Protein AF-A0A7C4GT28-F1 (afdb_monomer)

Secondary structure (DSSP, 8-state):
---HHHHHHHHHHHH-SEEEEEEESSTTHHHHHHHHHHHHHHH-GGGTTS-HHHHHHHHHHHHHHIIIIIEEE-EEEETTEEEESEEEEEETTEEEEEEEEEEEETTTEEEEEEEEEEEEGGGTEEEEEEEEES-HHHHHHHHHHHHHHHHHTT--

Radius of gyration: 16.22 Å; Cα contacts (8 Å, |Δi|>4): 251; chains: 1; bounding box: 44×29×40 Å

Structure (mmCIF, N/CA/C/O backbone):
data_AF-A0A7C4GT28-F1
#
_entry.id   AF-A0A7C4GT28-F1
#
loop_
_atom_site.group_PDB
_atom_site.id
_atom_site.type_symbol
_atom_site.label_atom_id
_atom_site.label_alt_id
_atom_site.label_comp_id
_atom_site.label_asym_id
_atom_site.label_entity_id
_atom_site.label_seq_id
_atom_site.pdbx_PDB_ins_code
_atom_site.Cartn_x
_atom_site.Cartn_y
_atom_site.Cartn_z
_atom_site.occupancy
_atom_site.B_iso_or_equiv
_atom_site.auth_seq_id
_atom_site.auth_comp_id
_atom_site.auth_asym_id
_atom_site.auth_atom_id
_atom_site.pdbx_PDB_model_num
ATOM 1 N N . MET A 1 1 ? -21.578 15.466 10.432 1.00 50.91 1 MET A N 1
ATOM 2 C CA . MET A 1 1 ? -20.716 15.309 9.244 1.00 50.91 1 MET A CA 1
ATOM 3 C C . MET A 1 1 ? -19.480 14.593 9.732 1.00 50.91 1 MET A C 1
ATOM 5 O O . MET A 1 1 ? -18.962 15.032 10.751 1.00 50.91 1 MET A O 1
ATOM 9 N N . ALA A 1 2 ? -19.104 13.476 9.112 1.00 63.09 2 ALA A N 1
ATOM 10 C CA . ALA A 1 2 ? -17.867 12.796 9.482 1.00 63.09 2 ALA A CA 1
ATOM 11 C C . ALA A 1 2 ? -16.673 13.691 9.123 1.00 63.09 2 ALA A C 1
ATOM 13 O O . ALA A 1 2 ? -16.744 14.417 8.125 1.00 63.09 2 ALA A O 1
ATOM 14 N N . THR A 1 3 ? -15.618 13.684 9.931 1.00 85.38 3 THR A N 1
ATOM 15 C CA . THR A 1 3 ? -14.368 14.368 9.579 1.00 85.38 3 THR A CA 1
ATOM 16 C C . THR A 1 3 ? -13.690 13.660 8.403 1.00 85.38 3 THR A C 1
ATOM 18 O O . THR A 1 3 ? -14.000 12.513 8.074 1.00 85.38 3 THR A O 1
ATOM 21 N N . GLU A 1 4 ? -12.761 14.345 7.743 1.00 87.00 4 GLU A N 1
ATOM 22 C CA . GLU A 1 4 ? -11.977 13.763 6.649 1.00 87.00 4 GLU A CA 1
ATOM 23 C C . GLU A 1 4 ? -11.177 12.533 7.115 1.00 87.00 4 GLU A C 1
ATOM 25 O O . GLU A 1 4 ? -11.179 11.494 6.459 1.00 87.00 4 GLU A O 1
ATOM 30 N N . GLU A 1 5 ? -10.612 12.592 8.323 1.00 89.75 5 GLU A N 1
ATOM 31 C CA . GLU A 1 5 ? -9.937 11.454 8.955 1.00 89.75 5 GLU A CA 1
ATOM 32 C C . GLU A 1 5 ? -10.885 10.266 9.172 1.00 89.75 5 GLU A C 1
ATOM 34 O O . GLU A 1 5 ? -10.544 9.128 8.852 1.00 89.75 5 GLU A O 1
ATOM 39 N N . GLU A 1 6 ? -12.106 10.507 9.662 1.00 92.31 6 GLU A N 1
ATOM 40 C CA . GLU A 1 6 ? -13.114 9.454 9.827 1.00 92.31 6 GLU A CA 1
ATOM 41 C C . GLU A 1 6 ? -13.493 8.818 8.482 1.00 92.31 6 GLU A C 1
ATOM 43 O O . GLU A 1 6 ? -13.729 7.608 8.415 1.00 92.31 6 GLU A O 1
ATOM 48 N N . LYS A 1 7 ? -13.524 9.604 7.398 1.00 94.19 7 LYS A N 1
ATOM 49 C CA . LYS A 1 7 ? -13.738 9.097 6.036 1.00 94.19 7 LYS A CA 1
ATOM 50 C C . LYS A 1 7 ? -12.601 8.156 5.621 1.00 94.19 7 LYS A C 1
ATOM 52 O O . LYS A 1 7 ? -12.890 7.026 5.226 1.00 94.19 7 LYS A O 1
ATOM 57 N N . TYR A 1 8 ? -11.339 8.562 5.771 1.00 96.06 8 TYR A N 1
ATOM 58 C CA . TYR A 1 8 ? -10.180 7.728 5.418 1.00 96.06 8 TYR A CA 1
ATOM 59 C C . TYR A 1 8 ? -10.093 6.454 6.255 1.00 96.06 8 TYR A C 1
ATOM 61 O O . TYR A 1 8 ? -9.915 5.365 5.714 1.00 96.06 8 TYR A O 1
ATOM 69 N N . VAL A 1 9 ? -10.313 6.550 7.565 1.00 95.81 9 VAL A N 1
ATOM 70 C CA . VAL A 1 9 ? -10.341 5.387 8.463 1.00 95.81 9 VAL A CA 1
ATOM 71 C C . VAL A 1 9 ? -11.421 4.385 8.043 1.00 95.81 9 VAL A C 1
ATOM 73 O O . VAL A 1 9 ? -11.179 3.176 8.057 1.00 95.81 9 VAL A O 1
ATOM 76 N N . ASN A 1 10 ? -12.605 4.860 7.648 1.00 95.25 10 ASN A N 1
ATOM 77 C CA . ASN A 1 10 ? -13.681 3.989 7.170 1.00 95.25 10 ASN A CA 1
ATOM 78 C C . ASN A 1 10 ? -13.336 3.305 5.841 1.00 95.25 10 ASN A C 1
ATOM 80 O O . ASN A 1 10 ? -13.651 2.124 5.680 1.00 95.25 10 ASN A O 1
ATOM 84 N N . ILE A 1 11 ? -12.670 4.017 4.926 1.00 96.19 11 ILE A N 1
ATOM 85 C CA . ILE A 1 11 ? -12.159 3.454 3.670 1.00 96.19 11 ILE A CA 1
ATOM 86 C C . ILE A 1 11 ? -11.153 2.342 3.975 1.00 96.19 11 ILE A C 1
ATOM 88 O O . ILE A 1 11 ? -11.383 1.189 3.610 1.00 96.19 11 ILE A O 1
ATOM 92 N N . LEU A 1 12 ? -10.101 2.647 4.740 1.00 96.38 12 LEU A N 1
ATOM 93 C CA . LEU A 1 12 ? -9.052 1.693 5.115 1.00 96.38 12 LEU A CA 1
ATOM 94 C C . LEU A 1 12 ? -9.632 0.430 5.750 1.00 96.38 12 LEU A C 1
ATOM 96 O O . LEU A 1 12 ? -9.279 -0.682 5.365 1.00 96.38 12 LEU A O 1
ATOM 100 N N . LYS A 1 13 ? -10.587 0.587 6.672 1.00 96.31 13 LYS A N 1
ATOM 101 C CA . LYS A 1 13 ? -11.244 -0.537 7.347 1.00 96.31 13 LYS A CA 1
ATOM 102 C C . LYS A 1 13 ? -11.901 -1.525 6.376 1.00 96.31 13 LYS A C 1
ATOM 104 O O . LYS A 1 13 ? -11.917 -2.720 6.658 1.00 96.31 13 LYS A O 1
ATOM 109 N N . LYS A 1 14 ? -12.454 -1.040 5.264 1.00 96.38 14 LYS A N 1
ATOM 110 C CA . LYS A 1 14 ? -13.115 -1.862 4.236 1.00 96.38 14 LYS A CA 1
ATOM 111 C C . LYS A 1 14 ? -12.136 -2.435 3.213 1.00 96.38 14 LYS A C 1
ATOM 113 O O . LYS A 1 14 ? -12.401 -3.496 2.643 1.00 96.38 14 LYS A O 1
ATOM 118 N N . LEU A 1 15 ? -11.010 -1.756 3.009 1.00 95.62 15 LEU A N 1
ATOM 119 C CA . LEU A 1 15 ? -9.960 -2.201 2.101 1.00 95.62 15 LEU A CA 1
ATOM 120 C C . LEU A 1 15 ? -9.028 -3.262 2.713 1.00 95.62 15 LEU A C 1
ATOM 122 O O . LEU A 1 15 ? -8.337 -3.951 1.966 1.00 95.62 15 LEU A O 1
ATOM 126 N N . ILE A 1 16 ? -9.034 -3.448 4.038 1.00 94.44 16 ILE A N 1
ATOM 127 C CA . ILE A 1 16 ? -8.281 -4.518 4.713 1.00 94.44 16 ILE A CA 1
ATOM 128 C C . ILE A 1 16 ? -8.627 -5.906 4.144 1.00 94.44 16 ILE A C 1
ATOM 130 O O . ILE A 1 16 ? -9.763 -6.208 3.767 1.00 94.44 16 ILE A O 1
ATOM 134 N N . SER A 1 17 ? -7.611 -6.768 4.150 1.00 92.56 17 SER A N 1
ATOM 135 C CA . SER A 1 17 ? -7.612 -8.127 3.616 1.00 92.56 17 SER A CA 1
ATOM 136 C C . SER A 1 17 ? -7.756 -8.160 2.096 1.00 92.56 17 SER A C 1
ATOM 138 O O . SER A 1 17 ? -8.528 -8.967 1.575 1.00 92.56 17 SER A O 1
ATOM 140 N N . SER A 1 18 ? -7.032 -7.278 1.400 1.00 93.75 18 SER A N 1
ATOM 141 C CA . SER A 1 18 ? -6.832 -7.383 -0.045 1.00 93.75 18 SER A CA 1
ATOM 142 C C . SER A 1 18 ? -5.587 -6.693 -0.562 1.00 93.75 18 SER A C 1
ATOM 144 O O . SER A 1 18 ? -4.937 -5.937 0.167 1.00 93.75 18 SER A O 1
ATOM 146 N N . SER A 1 19 ? -5.314 -6.963 -1.836 1.00 93.00 19 SER A N 1
ATOM 147 C CA . SER A 1 19 ? -4.273 -6.315 -2.614 1.00 93.00 19 SER A CA 1
ATOM 148 C C . SER A 1 19 ? -4.880 -5.387 -3.662 1.00 93.00 19 SER A C 1
ATOM 150 O O . SER A 1 19 ? -5.905 -5.706 -4.255 1.00 93.00 19 SER A O 1
ATOM 152 N N . TYR A 1 20 ? -4.232 -4.255 -3.899 1.00 93.31 20 TYR A N 1
ATOM 153 C CA . TYR A 1 20 ? -4.628 -3.256 -4.886 1.00 93.31 20 TYR A CA 1
ATOM 154 C C . TYR A 1 20 ? -3.405 -2.896 -5.708 1.00 93.31 20 TYR A C 1
ATOM 156 O O . TYR A 1 20 ? -2.317 -2.768 -5.146 1.00 93.31 20 TYR A O 1
ATOM 164 N N . ALA A 1 21 ? -3.571 -2.748 -7.017 1.00 92.75 21 ALA A N 1
ATOM 165 C CA . ALA A 1 21 ? -2.476 -2.407 -7.908 1.00 92.75 21 ALA A CA 1
ATOM 166 C C . ALA A 1 21 ? -2.898 -1.336 -8.910 1.00 92.75 21 ALA A C 1
ATOM 168 O O . ALA A 1 21 ? -4.014 -1.345 -9.425 1.00 92.75 21 ALA A O 1
ATOM 169 N N . PHE A 1 22 ? -1.974 -0.437 -9.202 1.00 90.88 22 PHE A N 1
ATOM 170 C CA . PHE A 1 22 ? -2.105 0.630 -10.173 1.00 90.88 22 PHE A CA 1
ATOM 171 C C . PHE A 1 22 ? -0.897 0.584 -11.090 1.00 90.88 22 PHE A C 1
ATOM 173 O O . PHE A 1 22 ? 0.207 0.212 -10.687 1.00 90.88 22 PHE A O 1
ATOM 180 N N . SER A 1 23 ? -1.104 0.923 -12.351 1.00 90.81 23 SER A N 1
ATOM 181 C CA . SER A 1 23 ? -0.034 0.908 -13.330 1.00 90.81 23 SER A CA 1
ATOM 182 C C . SER A 1 23 ? -0.295 1.950 -14.400 1.00 90.81 23 SER A C 1
ATOM 184 O O . SER A 1 23 ? -1.440 2.223 -14.745 1.00 90.81 23 SER A O 1
ATOM 186 N N . THR A 1 24 ? 0.779 2.535 -14.918 1.00 90.56 24 THR A N 1
ATOM 187 C CA . THR A 1 24 ? 0.750 3.428 -16.073 1.00 90.56 24 THR A CA 1
ATOM 188 C C . THR A 1 24 ? 1.894 3.086 -17.021 1.00 90.56 24 THR A C 1
ATOM 190 O O . THR A 1 24 ? 2.944 2.591 -16.606 1.00 90.56 24 THR A O 1
ATOM 193 N N . GLY A 1 25 ? 1.697 3.353 -18.314 1.00 87.62 25 GLY A N 1
ATOM 194 C CA . GLY A 1 25 ? 2.743 3.188 -19.326 1.00 87.62 25 GLY A CA 1
ATOM 195 C C . GLY A 1 25 ? 3.083 1.739 -19.689 1.00 87.62 25 GLY A C 1
ATOM 196 O O . GLY A 1 25 ? 4.080 1.518 -20.376 1.00 87.62 25 GLY A O 1
ATOM 197 N N . SER A 1 26 ? 2.277 0.759 -19.270 1.00 88.62 26 SER A N 1
ATOM 198 C CA . SER A 1 26 ? 2.392 -0.644 -19.675 1.00 88.62 26 SER A CA 1
ATOM 199 C C . SER A 1 26 ? 1.146 -1.107 -20.455 1.00 88.62 26 SER A C 1
ATOM 201 O O . SER A 1 26 ? 0.065 -0.528 -20.314 1.00 88.62 26 SER A O 1
ATOM 203 N N . PRO A 1 27 ? 1.250 -2.141 -21.315 1.00 89.19 27 PRO A N 1
ATOM 204 C CA . PRO A 1 27 ? 0.105 -2.641 -22.086 1.00 89.19 27 PRO A CA 1
ATOM 205 C C . PRO A 1 27 ? -1.065 -3.146 -21.228 1.00 89.19 27 PRO A C 1
ATOM 207 O O . PRO A 1 27 ? -2.206 -3.118 -21.677 1.00 89.19 27 PRO A O 1
ATOM 210 N N . ASP A 1 28 ? -0.773 -3.608 -20.016 1.00 90.38 28 ASP A N 1
ATOM 211 C CA . ASP A 1 28 ? -1.708 -4.157 -19.033 1.00 90.38 28 ASP A CA 1
ATOM 212 C C . ASP A 1 28 ? -2.205 -3.123 -18.008 1.00 90.38 28 ASP A C 1
ATOM 214 O O . ASP A 1 28 ? -3.074 -3.451 -17.203 1.00 90.38 28 ASP A O 1
ATOM 218 N N . SER A 1 29 ? -1.721 -1.872 -18.050 1.00 90.62 29 SER A N 1
ATOM 219 C CA . SER A 1 29 ? -2.085 -0.824 -17.082 1.00 90.62 29 SER A CA 1
ATOM 220 C C . SER A 1 29 ? -3.597 -0.672 -16.907 1.00 90.62 29 SER A C 1
ATOM 222 O O . SER A 1 29 ? -4.097 -0.617 -15.786 1.00 90.62 29 SER A O 1
ATOM 224 N N . ARG A 1 30 ? -4.332 -0.668 -18.023 1.00 90.44 30 ARG A N 1
ATOM 225 C CA . ARG A 1 30 ? -5.787 -0.501 -18.026 1.00 90.44 30 ARG A CA 1
ATOM 226 C C . ARG A 1 30 ? -6.512 -1.681 -17.379 1.00 90.44 30 ARG A C 1
ATOM 228 O O . ARG A 1 30 ? -7.444 -1.470 -16.614 1.00 90.44 30 ARG A O 1
ATOM 235 N N . ASP A 1 31 ? -6.077 -2.906 -17.659 1.00 93.12 31 ASP A N 1
ATOM 236 C CA . ASP A 1 31 ? -6.687 -4.104 -17.075 1.00 93.12 31 ASP A CA 1
ATOM 237 C C . ASP A 1 31 ? -6.418 -4.165 -15.564 1.00 93.12 31 ASP A C 1
ATOM 239 O O . ASP A 1 31 ? -7.293 -4.548 -14.786 1.00 93.12 31 ASP A O 1
ATOM 243 N N . ILE A 1 32 ? -5.216 -3.769 -15.132 1.00 92.00 32 ILE A N 1
ATOM 244 C CA . ILE A 1 32 ? -4.857 -3.657 -13.712 1.00 92.00 32 ILE A CA 1
ATOM 245 C C . ILE A 1 32 ? -5.773 -2.643 -13.017 1.00 92.00 32 ILE A C 1
ATOM 247 O O . ILE A 1 32 ? -6.379 -2.964 -11.995 1.00 92.00 32 ILE A O 1
ATOM 251 N N . GLU A 1 33 ? -5.910 -1.449 -13.589 1.00 91.88 33 GLU A N 1
ATOM 252 C CA . GLU A 1 33 ? -6.735 -0.376 -13.038 1.00 91.88 33 GLU A CA 1
ATOM 253 C C . GLU A 1 33 ? -8.220 -0.760 -12.974 1.00 91.88 33 GLU A C 1
ATOM 255 O O . GLU A 1 33 ? -8.838 -0.656 -11.912 1.00 91.88 33 GLU A O 1
ATOM 260 N N . GLU A 1 34 ? -8.790 -1.289 -14.062 1.00 93.12 34 GLU A N 1
ATOM 261 C CA . GLU A 1 34 ? -10.197 -1.703 -14.114 1.00 93.12 34 GLU A CA 1
ATOM 262 C C . GLU A 1 34 ? -10.508 -2.795 -13.072 1.00 93.12 34 GLU A C 1
ATOM 264 O O . GLU A 1 34 ? -11.529 -2.720 -12.377 1.00 93.12 34 GLU A O 1
ATOM 269 N N . ASN A 1 35 ? -9.618 -3.780 -12.901 1.00 94.75 35 ASN A N 1
ATOM 270 C CA . ASN A 1 35 ? -9.779 -4.836 -11.896 1.00 94.75 35 ASN A CA 1
ATOM 271 C C . ASN A 1 35 ? -9.673 -4.293 -10.464 1.00 94.75 35 ASN A C 1
ATOM 273 O O . ASN A 1 35 ? -10.514 -4.617 -9.618 1.00 94.75 35 ASN A O 1
ATOM 277 N N . THR A 1 36 ? -8.684 -3.438 -10.196 1.00 94.69 36 THR A N 1
ATOM 278 C CA . THR A 1 36 ? -8.494 -2.805 -8.886 1.00 94.69 36 THR A CA 1
ATOM 279 C C . THR A 1 36 ? -9.699 -1.945 -8.512 1.00 94.69 36 THR A C 1
ATOM 281 O O . THR A 1 36 ? -10.251 -2.090 -7.419 1.00 94.69 36 THR A O 1
ATOM 284 N N . LEU A 1 37 ? -10.187 -1.101 -9.424 1.00 94.56 37 LEU A N 1
ATOM 285 C CA . LEU A 1 37 ? -11.357 -0.255 -9.185 1.00 94.56 37 LEU A CA 1
ATOM 286 C C . LEU A 1 37 ? -12.640 -1.075 -9.017 1.00 94.56 37 LEU A C 1
ATOM 288 O O . LEU A 1 37 ? -13.478 -0.741 -8.172 1.00 94.56 37 LEU A O 1
ATOM 292 N N . ALA A 1 38 ? -12.810 -2.167 -9.768 1.00 94.62 38 ALA A N 1
ATOM 293 C CA . ALA A 1 38 ? -13.937 -3.078 -9.585 1.00 94.62 38 ALA A CA 1
ATOM 294 C C . ALA A 1 38 ? -13.939 -3.701 -8.180 1.00 94.62 38 ALA A C 1
ATOM 296 O O . ALA A 1 38 ? -14.984 -3.739 -7.517 1.00 94.62 38 ALA A O 1
ATOM 297 N N . GLU A 1 39 ? -12.775 -4.131 -7.690 1.00 95.19 39 GLU A N 1
ATOM 298 C CA . GLU A 1 39 ? -12.641 -4.649 -6.333 1.00 95.19 39 GLU A CA 1
ATOM 299 C C . GLU A 1 39 ? -12.924 -3.570 -5.276 1.00 95.19 39 GLU A C 1
ATOM 301 O O . GLU A 1 39 ? -13.737 -3.793 -4.371 1.00 95.19 39 GLU A O 1
ATOM 306 N N . ILE A 1 40 ? -12.324 -2.386 -5.407 1.00 95.38 40 ILE A N 1
ATOM 307 C CA . ILE A 1 40 ? -12.544 -1.251 -4.500 1.00 95.38 40 ILE A CA 1
ATOM 308 C C . ILE A 1 40 ? -14.039 -0.921 -4.425 1.00 95.38 40 ILE A C 1
ATOM 310 O O . ILE A 1 40 ? -14.594 -0.814 -3.330 1.00 95.38 40 ILE A O 1
ATOM 314 N N . ARG A 1 41 ? -14.736 -0.851 -5.567 1.00 95.12 41 ARG A N 1
ATOM 315 C CA . ARG A 1 41 ? -16.190 -0.613 -5.621 1.00 95.12 41 ARG A CA 1
ATOM 316 C C . ARG A 1 41 ? -17.005 -1.708 -4.945 1.00 95.12 41 ARG A C 1
ATOM 318 O O . ARG A 1 41 ? -18.044 -1.411 -4.357 1.00 95.12 41 ARG A O 1
ATOM 325 N N . SER A 1 42 ? -16.567 -2.963 -5.025 1.00 95.25 42 SER A N 1
ATOM 326 C CA . SER A 1 42 ? -17.243 -4.075 -4.348 1.00 95.25 42 SER A CA 1
ATOM 327 C C . SER A 1 42 ? -17.178 -3.941 -2.820 1.00 95.25 42 SER A C 1
ATOM 329 O O . SER A 1 42 ? -18.129 -4.297 -2.121 1.00 95.25 42 SER A O 1
ATOM 331 N N . ARG A 1 43 ? -16.086 -3.360 -2.307 1.00 95.31 43 ARG A N 1
ATOM 332 C CA . ARG A 1 43 ? -15.830 -3.139 -0.876 1.00 95.31 43 ARG A CA 1
ATOM 333 C C . ARG A 1 43 ? -16.390 -1.812 -0.363 1.00 95.31 43 ARG A C 1
ATOM 335 O O . ARG A 1 43 ? -16.768 -1.724 0.806 1.00 95.31 43 ARG A O 1
ATOM 342 N N . LEU A 1 44 ? -16.485 -0.803 -1.228 1.00 95.06 44 LEU A N 1
ATOM 343 C CA . LEU A 1 44 ? -16.963 0.553 -0.939 1.00 95.06 44 LEU A CA 1
ATOM 344 C C . LEU A 1 44 ? -18.219 0.891 -1.764 1.00 95.06 44 LEU A C 1
ATOM 346 O O . LEU A 1 44 ? -18.208 1.842 -2.551 1.00 95.06 44 LEU A O 1
ATOM 350 N N . PRO A 1 45 ? -19.331 0.144 -1.610 1.00 93.62 45 PRO A N 1
ATOM 351 C CA . PRO A 1 45 ? -20.530 0.344 -2.426 1.00 93.62 45 PRO A CA 1
ATOM 352 C C . PRO A 1 45 ? -21.144 1.741 -2.268 1.00 93.62 45 PRO A C 1
ATOM 354 O O . PRO A 1 45 ? -21.801 2.232 -3.183 1.00 93.62 45 PRO A O 1
ATOM 357 N N . GLU A 1 46 ? -20.921 2.409 -1.135 1.00 92.25 46 GLU A N 1
ATOM 358 C CA . GLU A 1 46 ? -21.366 3.782 -0.904 1.00 92.25 46 GLU A CA 1
ATOM 359 C C . GLU A 1 46 ? -20.653 4.815 -1.788 1.00 92.25 46 GLU A C 1
ATOM 361 O O . GLU A 1 46 ? -21.212 5.881 -2.030 1.00 92.25 46 GLU A O 1
ATOM 366 N N . LEU A 1 47 ? -19.462 4.498 -2.308 1.00 93.19 47 LEU A N 1
ATOM 367 C CA . LEU A 1 47 ? -18.663 5.372 -3.175 1.00 93.19 47 LEU A CA 1
ATOM 368 C C . LEU A 1 47 ? -18.844 5.062 -4.665 1.00 93.19 47 LEU A C 1
ATOM 370 O O . LEU A 1 47 ? -18.197 5.672 -5.504 1.00 93.19 47 LEU A O 1
ATOM 374 N N . LYS A 1 48 ? -19.758 4.154 -5.028 1.00 91.00 48 LYS A N 1
ATOM 375 C CA . LYS A 1 48 ? -19.982 3.727 -6.421 1.00 91.00 48 LYS A CA 1
ATOM 376 C C . LYS A 1 48 ? -20.450 4.850 -7.364 1.00 91.00 48 LYS A C 1
ATOM 378 O O . LYS A 1 48 ? -20.482 4.655 -8.571 1.00 91.00 48 LYS A O 1
ATOM 383 N N . HIS A 1 49 ? -20.874 5.979 -6.804 1.00 92.69 49 HIS A N 1
ATOM 384 C CA . HIS A 1 49 ? -21.298 7.163 -7.547 1.00 92.69 49 HIS A CA 1
ATOM 385 C C . HIS A 1 49 ? -20.128 8.041 -8.010 1.00 92.69 49 HIS A C 1
ATOM 387 O O . HIS A 1 49 ? -20.355 8.892 -8.863 1.00 92.69 49 HIS A O 1
ATOM 393 N N . LEU A 1 50 ? -18.933 7.852 -7.439 1.00 94.38 50 LEU A N 1
ATOM 394 C CA . LEU A 1 50 ? -17.715 8.525 -7.875 1.00 94.38 50 LEU A CA 1
ATOM 395 C C . LEU A 1 50 ? -17.242 7.930 -9.201 1.00 94.38 50 LEU A C 1
ATOM 397 O O . LEU A 1 50 ? -17.397 6.720 -9.446 1.00 94.38 50 LEU A O 1
ATOM 401 N N . ASP A 1 51 ? -16.662 8.780 -10.039 1.00 95.00 51 ASP A N 1
ATOM 402 C CA . ASP A 1 51 ? -15.948 8.308 -11.219 1.00 95.00 51 ASP A CA 1
ATOM 403 C C . ASP A 1 51 ? -14.641 7.581 -10.839 1.00 95.00 51 ASP A C 1
ATOM 405 O O . ASP A 1 51 ? -14.310 7.419 -9.660 1.00 95.00 51 ASP A O 1
ATOM 409 N N . ASP A 1 52 ? -13.971 7.013 -11.842 1.00 92.69 52 ASP A N 1
ATOM 410 C CA . ASP A 1 52 ? -12.770 6.196 -11.641 1.00 92.69 52 ASP A CA 1
ATOM 411 C C . ASP A 1 52 ? -11.619 7.019 -11.041 1.00 92.69 52 ASP A C 1
ATOM 413 O O . ASP A 1 52 ? -10.993 6.572 -10.077 1.00 92.69 52 ASP A O 1
ATOM 417 N N . ASP A 1 53 ? -11.414 8.241 -11.540 1.00 90.12 53 ASP A N 1
ATOM 418 C CA . ASP A 1 53 ? -10.346 9.141 -11.102 1.00 90.12 53 ASP A CA 1
ATOM 419 C C . AS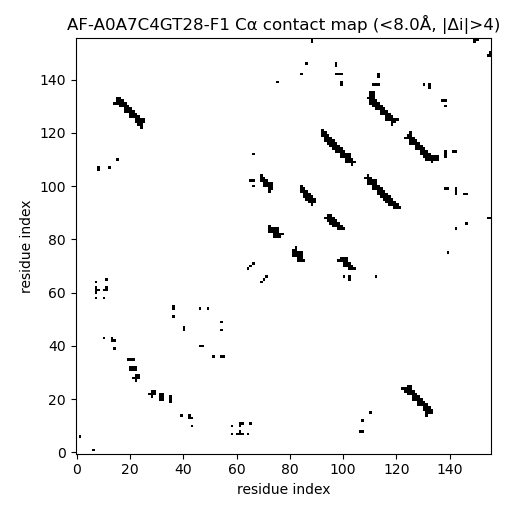P A 1 53 ? -10.584 9.606 -9.656 1.00 90.12 53 ASP A C 1
ATOM 421 O O . ASP A 1 53 ? -9.696 9.509 -8.805 1.00 90.12 53 ASP A O 1
ATOM 425 N N . GLU A 1 54 ? -11.808 10.042 -9.340 1.00 94.56 54 GLU A N 1
ATOM 426 C CA . GLU A 1 54 ? -12.216 10.464 -7.998 1.00 94.56 54 GLU A CA 1
ATOM 427 C C . GLU A 1 54 ? -12.091 9.328 -6.978 1.00 94.56 54 GLU A C 1
ATOM 429 O O . GLU A 1 54 ? -11.643 9.547 -5.847 1.00 94.56 54 GLU A O 1
ATOM 434 N N . LEU A 1 55 ? -12.501 8.111 -7.350 1.00 94.00 55 LEU A N 1
ATOM 435 C CA . LEU A 1 55 ? -12.393 6.945 -6.479 1.00 94.00 55 LEU A CA 1
ATOM 436 C C . LEU A 1 55 ? -10.929 6.565 -6.247 1.00 94.00 55 LEU A C 1
ATOM 438 O O . LEU A 1 55 ? -10.558 6.293 -5.104 1.00 94.00 55 LEU A O 1
ATOM 442 N N . SER A 1 56 ? -10.121 6.556 -7.308 1.00 91.00 56 SER A N 1
ATOM 443 C CA . SER A 1 56 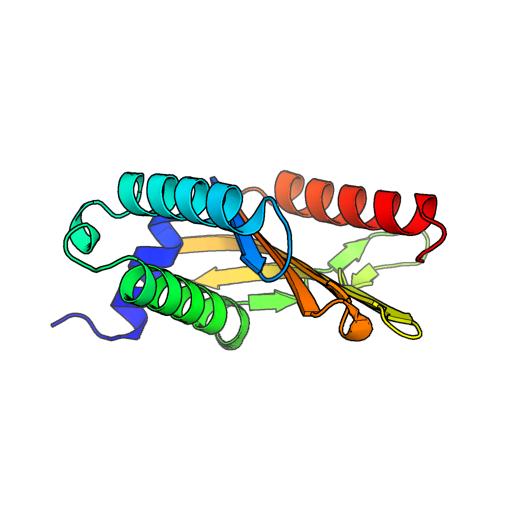? -8.694 6.243 -7.248 1.00 91.00 56 SER A CA 1
ATOM 444 C C . SER A 1 56 ? -7.954 7.225 -6.337 1.00 91.00 56 SER A C 1
ATOM 446 O O . SER A 1 56 ? -7.365 6.805 -5.339 1.00 91.00 56 SER A O 1
ATOM 448 N N . SER A 1 57 ? -8.108 8.535 -6.577 1.00 92.19 57 SER A N 1
ATOM 449 C CA . SER A 1 57 ? -7.493 9.585 -5.750 1.00 92.19 57 SER A CA 1
ATOM 450 C C . SER A 1 57 ? -7.917 9.486 -4.286 1.00 92.19 57 SER A C 1
ATOM 452 O O . SER A 1 57 ? -7.091 9.570 -3.384 1.00 92.19 57 SER A O 1
ATOM 454 N N . LEU A 1 58 ? -9.200 9.233 -4.019 1.00 94.69 58 LEU A N 1
ATOM 455 C CA . LEU A 1 58 ? -9.698 9.116 -2.651 1.00 94.69 58 LEU A CA 1
ATOM 456 C C . LEU A 1 58 ? -9.111 7.909 -1.896 1.00 94.69 58 LEU A C 1
ATOM 458 O O . LEU A 1 58 ? -8.913 7.967 -0.678 1.00 94.69 58 LEU A O 1
ATOM 462 N N . VAL A 1 59 ? -8.888 6.794 -2.590 1.00 93.31 59 VAL A N 1
ATOM 463 C CA . VAL A 1 59 ? -8.259 5.600 -2.012 1.00 93.31 59 VAL A CA 1
ATOM 464 C C . VAL A 1 59 ? -6.776 5.847 -1.766 1.00 93.31 59 VAL A C 1
ATOM 466 O O . VAL A 1 59 ? -6.283 5.501 -0.691 1.00 93.31 59 VAL A O 1
ATOM 469 N N . GLU A 1 60 ? -6.091 6.483 -2.712 1.00 92.06 60 GLU A N 1
ATOM 470 C CA . GLU A 1 60 ? -4.694 6.884 -2.572 1.00 92.06 60 GLU A CA 1
ATOM 471 C C . GLU A 1 60 ? -4.504 7.828 -1.376 1.00 92.06 60 GLU A C 1
ATOM 473 O O . GLU A 1 60 ? -3.670 7.562 -0.512 1.00 92.06 60 GLU A O 1
ATOM 478 N N . ASP A 1 61 ? -5.353 8.848 -1.233 1.00 94.56 61 ASP A N 1
ATOM 479 C CA . ASP A 1 61 ? -5.352 9.766 -0.089 1.00 94.56 61 ASP A CA 1
ATOM 480 C C . ASP A 1 61 ? -5.554 9.031 1.242 1.00 94.56 61 ASP A C 1
ATOM 482 O O . ASP A 1 61 ? -4.875 9.317 2.233 1.00 94.56 61 ASP A O 1
ATOM 486 N N . ALA A 1 62 ? -6.451 8.040 1.281 1.00 95.75 62 ALA A N 1
ATOM 487 C CA . ALA A 1 62 ? -6.676 7.238 2.479 1.00 95.75 62 ALA A CA 1
ATOM 488 C C . ALA A 1 62 ? -5.441 6.401 2.854 1.00 95.75 62 ALA A C 1
ATOM 490 O O . ALA A 1 62 ? -5.110 6.282 4.039 1.00 95.75 62 ALA A O 1
ATOM 491 N N . ILE A 1 63 ? -4.751 5.828 1.864 1.00 94.19 63 ILE A N 1
ATOM 492 C CA . ILE A 1 63 ? -3.522 5.060 2.084 1.00 94.19 63 ILE A CA 1
ATOM 493 C C . ILE A 1 63 ? -2.378 5.991 2.506 1.00 94.19 63 ILE A C 1
ATOM 495 O O . ILE A 1 63 ? -1.716 5.702 3.502 1.00 94.19 63 ILE A O 1
ATOM 499 N N . ASN A 1 64 ? -2.215 7.142 1.853 1.00 94.00 64 ASN A N 1
ATOM 500 C CA . ASN A 1 64 ? -1.243 8.180 2.210 1.00 94.00 64 ASN A CA 1
ATOM 501 C C . ASN A 1 64 ? -1.467 8.718 3.629 1.00 94.00 64 ASN A C 1
ATOM 503 O O . ASN A 1 64 ? -0.524 8.918 4.404 1.00 94.00 64 ASN A O 1
ATOM 507 N N . TYR A 1 65 ? -2.726 8.910 4.024 1.00 95.75 65 TYR A N 1
ATOM 508 C CA . TYR A 1 65 ? -3.081 9.224 5.403 1.00 95.75 65 TYR A CA 1
ATOM 509 C C . TYR A 1 65 ? -2.622 8.113 6.359 1.00 95.75 65 TYR A C 1
ATOM 511 O O . TYR A 1 65 ? -1.988 8.402 7.378 1.00 95.75 65 TYR A O 1
ATOM 519 N N . ALA A 1 66 ? -2.882 6.841 6.035 1.00 96.00 66 ALA A N 1
ATOM 520 C CA . ALA A 1 66 ? -2.459 5.720 6.869 1.00 96.00 66 ALA A CA 1
ATOM 521 C C . ALA A 1 66 ? -0.936 5.674 7.030 1.00 96.00 66 ALA A C 1
ATOM 523 O O . ALA A 1 66 ? -0.440 5.680 8.159 1.00 96.00 66 ALA A O 1
ATOM 524 N N . THR A 1 67 ? -0.196 5.666 5.921 1.00 94.06 67 THR A N 1
ATOM 525 C CA . THR A 1 67 ? 1.266 5.532 5.908 1.00 94.06 67 THR A CA 1
ATOM 526 C C . THR A 1 67 ? 1.953 6.688 6.632 1.00 94.06 67 THR A C 1
ATOM 528 O O . THR A 1 67 ? 2.934 6.454 7.336 1.00 94.06 67 THR A O 1
ATOM 531 N N . SER A 1 68 ? 1.409 7.906 6.544 1.00 94.62 68 SER A N 1
ATOM 532 C CA . SER A 1 68 ? 1.986 9.100 7.176 1.00 94.62 68 SER A CA 1
ATOM 533 C C . SER A 1 68 ? 1.583 9.325 8.639 1.00 94.62 68 SER A C 1
ATOM 535 O O . SER A 1 68 ? 2.348 9.937 9.389 1.00 94.62 68 SER A O 1
ATOM 537 N N . LYS A 1 69 ? 0.389 8.884 9.064 1.00 95.75 69 LYS A N 1
ATOM 538 C CA . LYS A 1 69 ? -0.157 9.185 10.406 1.00 95.75 69 LYS A CA 1
ATOM 539 C C . LYS A 1 69 ? -0.290 7.980 11.321 1.00 95.75 69 LYS A C 1
ATOM 541 O O . LYS A 1 69 ? -0.168 8.133 12.534 1.00 95.75 69 LYS A O 1
ATOM 546 N N . LEU A 1 70 ? -0.594 6.812 10.765 1.00 96.88 70 LEU A N 1
ATOM 547 C CA . LEU A 1 70 ? -0.970 5.623 11.534 1.00 96.88 70 LEU A CA 1
ATOM 548 C C . LEU A 1 70 ? 0.133 4.573 11.578 1.00 96.88 70 LEU A C 1
ATOM 550 O O . LEU A 1 70 ? 0.101 3.692 12.440 1.00 96.88 70 LEU A O 1
ATOM 554 N N . CYS A 1 71 ? 1.067 4.637 10.634 1.00 97.75 71 CYS A N 1
ATOM 555 C CA . CYS A 1 71 ? 2.024 3.578 10.398 1.00 97.75 71 CYS A CA 1
ATOM 556 C C . CYS A 1 71 ? 3.447 3.942 10.826 1.00 97.75 71 CYS A C 1
ATOM 558 O O . CYS A 1 71 ? 3.887 5.088 10.774 1.00 97.75 71 CYS A O 1
ATOM 560 N N . THR A 1 72 ? 4.193 2.911 11.198 1.00 97.31 72 THR A N 1
ATOM 561 C CA . THR A 1 72 ? 5.645 2.925 11.330 1.00 97.31 72 THR A CA 1
ATOM 562 C C . THR A 1 72 ? 6.227 1.785 10.508 1.00 97.31 72 THR A C 1
ATOM 564 O O . THR A 1 72 ? 5.559 0.788 10.227 1.00 97.31 72 THR A O 1
ATOM 567 N N . LEU A 1 73 ? 7.485 1.923 10.100 1.00 96.94 73 LEU A N 1
ATOM 568 C CA . LEU A 1 73 ? 8.152 0.865 9.357 1.00 96.94 73 LEU A CA 1
ATOM 569 C C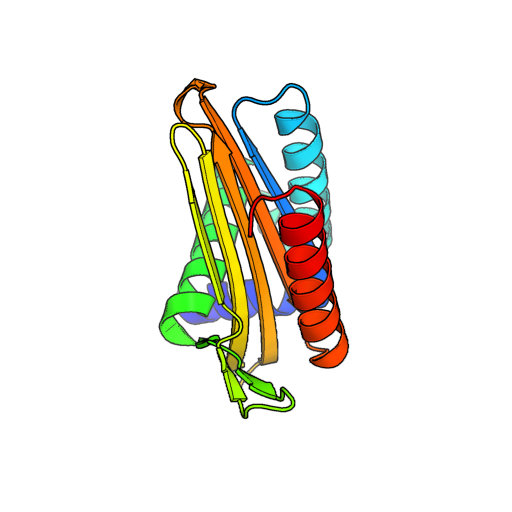 . LEU A 1 73 ? 8.310 -0.381 10.235 1.00 96.94 73 LEU A C 1
ATOM 571 O O . LEU A 1 73 ? 8.824 -0.293 11.353 1.00 96.94 73 LEU A O 1
ATOM 575 N N . ALA A 1 74 ? 7.875 -1.536 9.733 1.00 97.06 74 ALA A N 1
ATOM 576 C CA . ALA A 1 74 ? 7.968 -2.786 10.465 1.00 97.06 74 ALA A CA 1
ATOM 577 C C . ALA A 1 74 ? 9.423 -3.263 10.569 1.00 97.06 74 ALA A C 1
ATOM 579 O O . ALA A 1 74 ? 10.297 -2.921 9.765 1.00 97.06 74 ALA A O 1
ATOM 580 N N . GLU A 1 75 ? 9.676 -4.112 11.560 1.00 95.00 75 GLU A N 1
ATOM 581 C CA . GLU A 1 75 ? 10.957 -4.781 11.740 1.00 95.00 75 GLU A CA 1
ATOM 582 C C . GLU A 1 75 ? 10.766 -6.296 11.720 1.00 95.00 75 GLU A C 1
ATOM 584 O O . GLU A 1 75 ? 9.778 -6.831 12.221 1.00 95.00 75 GLU A O 1
ATOM 589 N N .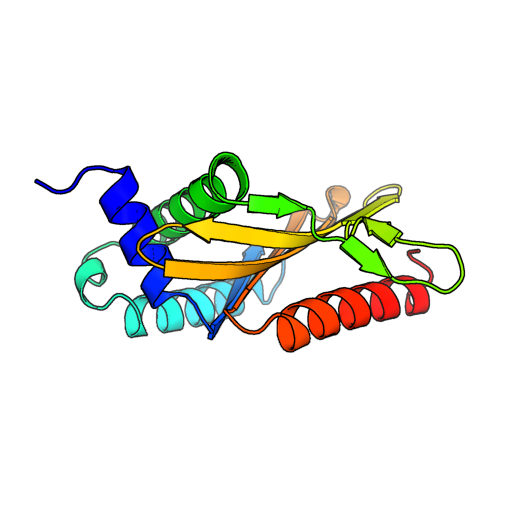 TYR A 1 76 ? 11.741 -7.011 11.166 1.00 91.06 76 TYR A N 1
ATOM 590 C CA . TYR A 1 76 ? 11.791 -8.466 11.219 1.00 91.06 76 TYR A CA 1
ATOM 591 C C . TYR A 1 76 ? 13.134 -8.940 11.760 1.00 91.06 76 TYR A C 1
ATOM 593 O O . TYR A 1 76 ? 14.199 -8.397 11.461 1.00 91.06 76 TYR A O 1
ATOM 601 N N . ASN A 1 77 ? 13.080 -10.003 12.557 1.00 90.88 77 ASN A N 1
ATOM 602 C CA . ASN A 1 77 ? 14.270 -10.592 13.149 1.00 90.88 77 ASN A CA 1
ATOM 603 C C . ASN A 1 77 ? 15.040 -11.432 12.132 1.00 90.88 77 ASN A C 1
ATOM 605 O O . ASN A 1 77 ? 14.482 -12.290 11.446 1.00 90.88 77 ASN A O 1
ATOM 609 N N . THR A 1 78 ? 16.351 -11.219 12.096 1.00 88.19 78 THR A N 1
ATOM 610 C CA . THR A 1 78 ? 17.316 -12.061 11.388 1.00 88.19 78 THR A CA 1
ATOM 611 C C . THR A 1 78 ? 18.307 -12.658 12.383 1.00 88.19 78 THR A C 1
ATOM 613 O O . THR A 1 78 ? 18.376 -12.232 13.536 1.00 88.19 78 THR A O 1
ATOM 616 N N . ARG A 1 79 ? 19.158 -13.589 11.929 1.00 90.75 79 ARG A N 1
ATOM 617 C CA . ARG A 1 79 ? 20.274 -14.106 12.746 1.00 90.75 79 ARG A CA 1
ATOM 618 C C . ARG A 1 79 ? 21.251 -13.020 13.230 1.00 90.75 79 ARG A C 1
ATOM 620 O O . ARG A 1 79 ? 22.033 -13.275 14.133 1.00 90.75 79 ARG A O 1
ATOM 627 N N . TRP A 1 80 ? 21.220 -11.837 12.613 1.00 90.62 80 TRP A N 1
ATOM 628 C CA . TRP A 1 80 ? 22.093 -10.700 12.910 1.00 90.62 80 TRP A CA 1
ATOM 629 C C . TRP A 1 80 ? 21.379 -9.573 13.675 1.00 90.62 80 TRP A C 1
ATOM 631 O O . TRP A 1 80 ? 21.920 -8.474 13.763 1.00 90.62 80 TRP A O 1
ATOM 641 N N . GLY A 1 81 ? 20.164 -9.818 14.176 1.00 91.94 81 GLY A N 1
ATOM 642 C CA . GLY A 1 81 ? 19.330 -8.819 14.850 1.00 91.94 81 GLY A CA 1
ATOM 643 C C . GLY A 1 81 ? 18.151 -8.316 14.003 1.00 91.94 81 GLY A C 1
ATOM 644 O O . GLY A 1 81 ? 17.936 -8.816 12.885 1.00 91.94 81 GLY A O 1
ATOM 645 N N . PRO A 1 82 ? 17.365 -7.366 14.542 1.00 92.25 82 PRO A N 1
ATOM 646 C CA . PRO A 1 82 ? 16.223 -6.784 13.851 1.00 92.25 82 PRO A CA 1
ATOM 647 C C . PRO A 1 82 ? 16.679 -5.990 12.626 1.00 92.25 82 PRO A C 1
ATOM 649 O O . PRO A 1 82 ? 17.727 -5.340 12.616 1.00 92.25 82 PRO A O 1
ATOM 652 N N . ARG A 1 83 ? 15.895 -6.079 11.556 1.00 92.81 83 ARG A N 1
ATOM 653 C CA . ARG A 1 83 ? 16.094 -5.338 10.314 1.00 92.81 83 ARG A CA 1
ATOM 654 C C . ARG A 1 83 ? 14.802 -4.629 9.958 1.00 92.81 83 ARG A C 1
ATOM 656 O O . ARG A 1 83 ? 13.731 -5.222 10.045 1.00 92.81 83 ARG A O 1
ATOM 663 N N . LYS A 1 84 ? 14.937 -3.387 9.504 1.00 95.00 84 LYS A N 1
ATOM 664 C CA . LYS A 1 84 ? 13.847 -2.621 8.906 1.00 95.00 84 LYS A CA 1
ATOM 665 C C . LYS A 1 84 ? 13.313 -3.347 7.673 1.00 95.00 84 LYS A C 1
ATOM 667 O O . LYS A 1 84 ? 14.098 -3.839 6.856 1.00 95.00 84 LYS A O 1
ATOM 672 N N . ALA A 1 85 ? 11.996 -3.430 7.557 1.00 96.19 85 ALA A N 1
ATOM 673 C CA . ALA A 1 85 ? 11.302 -4.040 6.435 1.00 96.19 85 ALA A CA 1
ATOM 674 C C . ALA A 1 85 ? 11.137 -3.034 5.291 1.00 96.19 85 ALA A C 1
ATOM 676 O O . ALA A 1 85 ? 10.026 -2.685 4.920 1.00 96.19 85 ALA A O 1
ATOM 677 N N . TYR A 1 86 ? 12.267 -2.544 4.782 1.00 96.00 86 TYR A N 1
ATOM 678 C CA . TYR A 1 86 ? 12.333 -1.618 3.658 1.00 96.00 86 TYR A CA 1
ATOM 679 C C . TYR A 1 86 ? 13.485 -1.998 2.737 1.00 96.00 86 TYR A C 1
ATOM 681 O O . TYR A 1 86 ? 14.554 -2.412 3.208 1.00 96.00 86 TYR A O 1
ATOM 689 N N . ILE A 1 87 ? 13.245 -1.884 1.442 1.00 93.44 87 ILE A N 1
ATOM 690 C CA . ILE A 1 87 ? 14.197 -2.091 0.361 1.00 93.44 87 ILE A CA 1
ATOM 691 C C . ILE A 1 87 ? 13.988 -0.938 -0.599 1.00 93.44 87 ILE A C 1
ATOM 693 O O . ILE A 1 87 ? 12.858 -0.627 -0.947 1.00 93.44 87 ILE A O 1
ATOM 697 N N . ASP A 1 88 ? 15.090 -0.349 -1.016 1.00 93.12 88 ASP A N 1
ATOM 698 C CA . ASP A 1 88 ? 15.119 0.676 -2.038 1.00 93.12 88 ASP A CA 1
ATOM 699 C C . ASP A 1 88 ? 16.249 0.310 -2.994 1.00 93.12 88 ASP A C 1
ATOM 701 O O . ASP A 1 88 ? 17.357 -0.051 -2.568 1.00 93.12 88 ASP A O 1
ATOM 705 N N . VAL A 1 89 ? 15.908 0.281 -4.274 1.00 91.06 89 VAL A N 1
ATOM 706 C CA . VAL A 1 89 ? 16.791 -0.083 -5.364 1.00 91.06 89 VAL A CA 1
ATOM 707 C C . VAL A 1 89 ? 16.808 1.048 -6.366 1.00 91.06 89 VAL A C 1
ATOM 709 O O . VAL A 1 89 ? 15.874 1.216 -7.144 1.00 91.06 89 VAL A O 1
ATOM 712 N N . GLU A 1 90 ? 17.944 1.726 -6.435 1.00 89.94 90 GLU A N 1
ATOM 713 C CA . GLU A 1 90 ? 18.199 2.726 -7.459 1.00 89.94 90 GLU A CA 1
ATOM 714 C C . GLU A 1 90 ? 19.226 2.203 -8.469 1.00 89.94 90 GLU A C 1
ATOM 716 O O . GLU A 1 90 ? 20.371 1.877 -8.129 1.00 89.94 90 GLU A O 1
ATOM 721 N N . ARG A 1 91 ? 18.826 2.113 -9.739 1.00 88.00 91 ARG A N 1
ATOM 722 C CA . ARG A 1 91 ? 19.696 1.786 -10.876 1.00 88.00 91 ARG A CA 1
ATOM 723 C C . ARG A 1 91 ? 19.426 2.750 -12.036 1.00 88.00 91 ARG A C 1
ATOM 725 O O . ARG A 1 91 ? 18.364 3.365 -12.099 1.00 88.00 91 ARG A O 1
ATOM 732 N N . PRO A 1 92 ? 20.359 2.899 -12.993 1.00 88.69 92 PRO A N 1
ATOM 733 C CA . PRO A 1 92 ? 20.096 3.697 -14.188 1.00 88.69 92 PRO A CA 1
ATOM 734 C C . PRO A 1 92 ? 18.836 3.204 -14.916 1.00 88.69 92 PRO A C 1
ATOM 736 O O . PRO A 1 92 ? 18.784 2.043 -15.322 1.00 88.69 92 PRO A O 1
ATOM 739 N N . GLY A 1 93 ? 17.832 4.075 -15.048 1.00 88.25 93 GLY A N 1
ATOM 740 C CA . GLY A 1 93 ? 16.564 3.771 -15.720 1.00 88.25 93 GLY A CA 1
ATOM 741 C C . GLY A 1 93 ? 15.602 2.869 -14.935 1.00 88.25 93 GLY A C 1
ATOM 742 O O . GLY A 1 93 ? 14.618 2.412 -15.513 1.00 88.25 93 GLY A O 1
ATOM 743 N N . TYR A 1 94 ? 15.867 2.602 -13.650 1.00 89.56 94 TYR A N 1
ATOM 744 C CA . TYR A 1 94 ? 15.059 1.702 -12.827 1.00 89.56 94 TYR A CA 1
ATOM 745 C C . TYR A 1 94 ? 15.059 2.101 -11.348 1.00 89.56 94 TYR A C 1
ATOM 747 O O . TYR A 1 94 ? 16.124 2.204 -10.735 1.00 89.56 94 TYR A O 1
ATOM 755 N N . LEU A 1 95 ? 13.871 2.255 -10.769 1.00 92.44 95 LEU A N 1
ATOM 756 C CA . LEU A 1 95 ? 13.680 2.446 -9.332 1.00 92.44 95 LEU A CA 1
ATOM 757 C C . LEU A 1 95 ? 12.705 1.392 -8.817 1.00 92.44 95 LEU A C 1
ATOM 759 O O . LEU A 1 95 ? 11.684 1.148 -9.461 1.00 92.44 95 LEU A O 1
ATOM 763 N N . HIS A 1 96 ? 12.999 0.791 -7.667 1.00 94.31 96 HIS A N 1
ATOM 764 C CA . HIS A 1 96 ? 12.051 -0.087 -6.989 1.00 94.31 96 HIS A CA 1
ATOM 765 C C . HIS A 1 96 ? 12.128 0.085 -5.473 1.00 94.31 96 HIS A C 1
ATOM 767 O O . HIS A 1 96 ? 13.140 -0.244 -4.853 1.00 94.31 96 HIS A O 1
ATOM 773 N N . GLU A 1 97 ? 11.030 0.533 -4.876 1.00 95.06 97 GLU A N 1
ATOM 774 C CA . GLU A 1 97 ? 10.859 0.648 -3.432 1.00 95.06 97 GLU A CA 1
ATOM 775 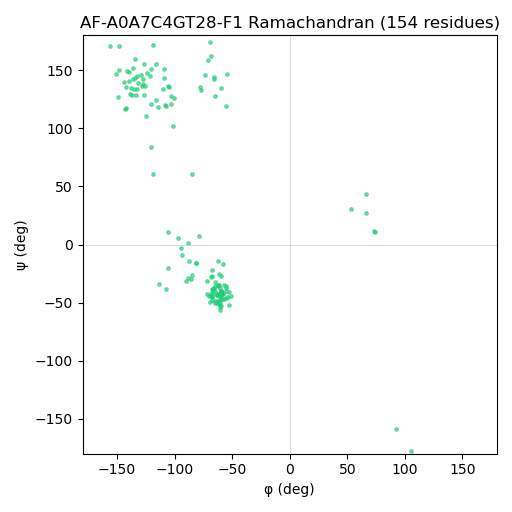C C . GLU A 1 97 ? 9.861 -0.393 -2.921 1.00 95.06 97 GLU A C 1
ATOM 777 O O . GLU A 1 97 ? 8.790 -0.596 -3.487 1.00 95.06 97 GLU A O 1
ATOM 782 N N . VAL A 1 98 ? 10.208 -1.075 -1.830 1.00 96.31 98 VAL A N 1
ATOM 783 C CA . VAL A 1 98 ? 9.347 -2.070 -1.184 1.00 96.31 98 VAL A CA 1
ATOM 784 C C . VAL A 1 98 ? 9.398 -1.872 0.316 1.00 96.31 98 VAL A C 1
ATOM 786 O O . VAL A 1 98 ? 10.475 -1.895 0.920 1.00 96.31 98 VAL A O 1
ATOM 789 N N . GLY A 1 99 ? 8.239 -1.771 0.954 1.00 96.88 99 GLY A N 1
ATOM 790 C CA . GLY A 1 99 ? 8.160 -1.608 2.397 1.00 96.88 99 GLY A CA 1
ATOM 791 C C . GLY A 1 99 ? 7.038 -2.410 3.029 1.00 96.88 99 GLY A C 1
ATOM 792 O O . GLY A 1 99 ? 5.981 -2.610 2.447 1.00 96.88 99 GLY A O 1
ATOM 793 N N . TRP A 1 100 ? 7.261 -2.850 4.264 1.00 97.94 100 TRP A N 1
ATOM 794 C CA . TRP A 1 100 ? 6.217 -3.360 5.142 1.00 97.94 100 TRP A CA 1
ATOM 795 C C . TRP A 1 100 ? 6.058 -2.421 6.331 1.00 97.94 100 TRP A C 1
ATOM 797 O O . TRP A 1 100 ? 6.970 -2.213 7.131 1.00 97.94 100 TRP A O 1
ATOM 807 N N . MET A 1 101 ? 4.865 -1.860 6.440 1.00 97.94 101 MET A N 1
ATOM 808 C CA . MET A 1 101 ? 4.451 -0.905 7.449 1.00 97.94 101 MET A CA 1
ATOM 809 C C . MET A 1 101 ? 3.542 -1.597 8.468 1.00 97.94 101 MET A C 1
ATOM 811 O O . MET A 1 101 ? 2.636 -2.355 8.110 1.00 97.94 101 MET A O 1
ATOM 815 N N . LYS A 1 102 ? 3.774 -1.327 9.752 1.00 98.06 102 LYS A N 1
ATOM 816 C CA . LYS A 1 102 ? 2.888 -1.696 10.859 1.00 98.06 102 LYS A CA 1
ATOM 817 C C . LYS A 1 102 ? 2.086 -0.467 11.266 1.00 98.06 102 LYS A C 1
ATOM 819 O O . LYS A 1 102 ? 2.662 0.570 11.570 1.00 98.06 102 LYS A O 1
ATOM 824 N N . CYS A 1 103 ? 0.771 -0.597 11.299 1.00 98.06 103 CYS A N 1
ATOM 825 C CA . CYS A 1 103 ? -0.157 0.503 11.503 1.00 98.06 103 CYS A CA 1
ATOM 826 C C . CYS A 1 103 ? -1.074 0.229 12.694 1.00 98.06 103 CYS A C 1
ATOM 828 O O . CYS A 1 103 ? -1.436 -0.917 12.967 1.00 98.06 103 CYS A O 1
ATOM 830 N N . GLN A 1 104 ? -1.469 1.285 13.403 1.00 97.38 104 GLN A N 1
ATOM 831 C CA . GLN A 1 104 ? -2.359 1.184 14.557 1.00 97.38 104 GLN A CA 1
ATOM 832 C C . GLN A 1 104 ? -3.388 2.312 14.536 1.00 97.38 104 GLN A C 1
ATOM 834 O O . GLN A 1 104 ? -3.037 3.486 14.458 1.00 97.38 104 GLN A O 1
ATOM 839 N N . HIS A 1 105 ? -4.667 1.968 14.689 1.00 96.69 105 HIS A N 1
ATOM 840 C CA . HIS A 1 105 ? -5.728 2.958 14.873 1.00 96.69 105 HIS A CA 1
ATOM 841 C C . HIS A 1 105 ? -6.807 2.444 15.840 1.00 96.69 105 HIS A C 1
ATOM 843 O O . HIS A 1 105 ? -7.197 1.282 15.724 1.00 96.69 105 HIS A O 1
ATOM 849 N N . PRO A 1 106 ? -7.362 3.265 16.755 1.00 95.38 106 PRO A N 1
ATOM 850 C CA . PRO A 1 106 ? -8.355 2.804 17.735 1.00 95.38 106 PRO A CA 1
ATOM 851 C C . PRO A 1 106 ? -9.593 2.114 17.138 1.00 95.38 106 PRO A C 1
ATOM 853 O O . PRO A 1 106 ? -10.106 1.165 17.721 1.00 95.38 106 PRO A O 1
ATOM 856 N N . ALA A 1 107 ? -10.069 2.562 15.970 1.00 95.00 107 ALA A N 1
ATOM 857 C CA . ALA A 1 107 ? -11.275 2.020 15.327 1.00 95.00 107 ALA A CA 1
ATOM 858 C C . ALA A 1 107 ? -11.034 0.801 14.410 1.00 95.00 107 ALA A C 1
ATOM 860 O O . ALA A 1 107 ? -11.996 0.136 14.006 1.00 95.00 107 ALA A O 1
ATOM 861 N N . ILE A 1 108 ? -9.772 0.542 14.048 1.00 95.81 108 ILE A N 1
ATOM 862 C CA . ILE A 1 108 ? -9.368 -0.542 13.136 1.00 95.81 108 ILE A CA 1
ATOM 863 C C . ILE A 1 108 ? -8.682 -1.671 13.916 1.00 95.81 108 ILE A C 1
ATOM 865 O O . ILE A 1 108 ? -8.917 -2.842 13.637 1.00 95.81 108 ILE A O 1
ATOM 869 N N . GLY A 1 109 ? -7.881 -1.319 14.922 1.00 96.88 109 GLY A N 1
ATOM 870 C CA . GLY A 1 109 ? -6.917 -2.207 15.557 1.00 96.88 109 GLY A CA 1
ATOM 871 C C . GLY A 1 109 ? -5.540 -2.100 14.900 1.00 96.88 109 GLY A C 1
ATOM 872 O O . GLY A 1 109 ? -5.214 -1.089 14.273 1.00 96.88 109 GLY A O 1
ATOM 873 N N . GLU A 1 110 ? -4.738 -3.146 15.084 1.00 97.81 110 GLU A N 1
ATOM 874 C CA . GLU A 1 110 ? -3.471 -3.322 14.375 1.00 97.81 110 GLU A CA 1
ATOM 875 C C . GLU A 1 110 ? -3.744 -3.814 12.950 1.00 97.81 110 GLU A C 1
ATOM 877 O O . GLU A 1 110 ? -4.560 -4.715 12.735 1.00 97.81 110 GLU A O 1
ATOM 882 N N . PHE A 1 111 ? -3.058 -3.226 11.979 1.00 98.19 111 PHE A N 1
ATOM 883 C CA . PHE A 1 111 ? -3.063 -3.670 10.591 1.00 98.19 111 PHE A CA 1
ATOM 884 C C . PHE A 1 111 ? -1.710 -3.373 9.945 1.00 98.19 111 PHE A C 1
ATOM 886 O O . PHE A 1 111 ? -0.848 -2.715 10.524 1.00 98.19 111 PHE A O 1
ATOM 893 N N . HIS A 1 112 ? -1.505 -3.887 8.745 1.00 98.38 112 HIS A N 1
ATOM 894 C CA . HIS A 1 112 ? -0.257 -3.800 8.015 1.00 98.38 112 HIS A CA 1
ATOM 895 C C . HIS A 1 112 ? -0.525 -3.376 6.583 1.00 98.38 112 HIS A C 1
ATOM 897 O O . HIS A 1 112 ? -1.522 -3.790 5.987 1.00 98.38 112 HIS A O 1
ATOM 903 N N . ILE A 1 113 ? 0.397 -2.587 6.046 1.00 98.06 113 ILE A N 1
ATOM 904 C CA . ILE A 1 113 ? 0.444 -2.225 4.634 1.00 98.06 113 ILE A CA 1
ATOM 905 C C . ILE A 1 113 ? 1.791 -2.703 4.106 1.00 98.06 113 ILE A C 1
ATOM 907 O O . ILE A 1 113 ? 2.827 -2.313 4.640 1.00 98.06 113 ILE A O 1
ATOM 911 N N . VAL A 1 114 ? 1.788 -3.571 3.103 1.00 98.00 114 VAL A N 1
ATOM 912 C CA . VAL A 1 114 ? 2.986 -3.877 2.313 1.00 98.00 114 VAL A CA 1
ATOM 913 C C . VAL A 1 114 ? 2.835 -3.146 0.996 1.00 98.00 114 VAL A C 1
ATOM 915 O O . VAL A 1 114 ? 1.791 -3.287 0.373 1.00 98.00 114 VAL A O 1
ATOM 918 N N . PHE A 1 115 ? 3.827 -2.362 0.598 1.00 96.56 115 PHE A N 1
ATOM 919 C CA . PHE A 1 115 ? 3.824 -1.648 -0.672 1.00 96.56 115 PHE A CA 1
ATOM 920 C C . PHE A 1 115 ? 5.011 -2.069 -1.533 1.00 96.56 115 PHE A C 1
ATOM 922 O O . PHE A 1 115 ? 6.058 -2.455 -1.004 1.00 96.56 115 PHE A O 1
ATOM 929 N N . SER A 1 116 ? 4.833 -1.993 -2.846 1.00 95.69 116 SER A N 1
ATOM 930 C CA . SER A 1 116 ? 5.876 -2.179 -3.854 1.00 95.69 116 SER A CA 1
ATOM 931 C C . SER A 1 116 ? 5.613 -1.203 -4.991 1.00 95.69 116 SER A C 1
ATOM 933 O O . SER A 1 116 ? 4.561 -1.276 -5.629 1.00 95.69 116 SER A O 1
ATOM 935 N N . GLU A 1 117 ? 6.546 -0.279 -5.202 1.00 94.62 117 GLU A N 1
ATOM 936 C CA . GLU A 1 117 ? 6.537 0.689 -6.297 1.00 94.62 117 GLU A CA 1
ATOM 937 C C . GLU A 1 117 ? 7.737 0.417 -7.191 1.00 94.62 117 GLU A C 1
ATOM 939 O O . GLU A 1 117 ? 8.874 0.383 -6.730 1.00 94.62 117 GLU A O 1
ATOM 944 N N . GLU A 1 118 ? 7.476 0.213 -8.474 1.00 94.25 118 GLU A N 1
ATOM 945 C CA . GLU A 1 118 ? 8.471 -0.066 -9.496 1.00 94.25 118 GLU A CA 1
ATOM 946 C C . GLU A 1 118 ? 8.296 0.940 -10.630 1.00 94.25 118 GLU A C 1
ATOM 948 O O . GLU A 1 118 ? 7.200 1.125 -11.161 1.00 94.25 118 GLU A O 1
ATOM 953 N N . SER A 1 119 ? 9.379 1.595 -11.030 1.00 93.31 119 SER A N 1
ATOM 954 C CA . SER A 1 119 ? 9.349 2.559 -12.122 1.00 93.31 119 SER A CA 1
ATOM 955 C C . SER A 1 119 ? 10.507 2.364 -13.087 1.00 93.31 119 SER A C 1
ATOM 957 O O . SER A 1 119 ? 11.642 2.075 -12.701 1.00 93.31 119 SER A O 1
ATOM 959 N N . PHE A 1 120 ? 10.204 2.572 -14.365 1.00 92.44 120 PHE A N 1
ATOM 960 C CA . PHE A 1 120 ? 11.161 2.628 -15.462 1.00 92.44 120 PHE A CA 1
ATOM 961 C C . PHE A 1 120 ? 11.031 4.004 -16.125 1.00 92.44 120 PHE A C 1
ATOM 963 O O . PHE A 1 120 ? 10.299 4.137 -17.113 1.00 92.44 120 PHE A O 1
ATOM 970 N N . PRO A 1 121 ? 11.703 5.050 -15.598 1.00 87.75 121 PRO A N 1
ATOM 971 C CA . PRO A 1 121 ? 11.532 6.421 -16.080 1.00 87.75 121 PRO A CA 1
ATOM 972 C C . PRO A 1 121 ? 11.787 6.575 -17.583 1.00 87.75 121 PRO A C 1
ATOM 974 O O . PRO A 1 121 ? 11.054 7.288 -18.264 1.00 87.75 121 PRO A O 1
ATOM 977 N N . ASP A 1 122 ? 12.770 5.844 -18.116 1.00 88.88 122 ASP A N 1
ATOM 978 C CA . ASP A 1 122 ? 13.133 5.880 -19.538 1.00 88.88 122 ASP A CA 1
ATOM 979 C C . ASP A 1 122 ? 12.050 5.283 -20.451 1.00 88.88 122 ASP A C 1
ATOM 981 O O . ASP A 1 122 ? 11.931 5.667 -21.615 1.00 88.88 122 ASP A O 1
ATOM 985 N N . ALA A 1 123 ? 11.254 4.346 -19.928 1.00 88.25 123 ALA A N 1
ATOM 986 C CA . ALA A 1 123 ? 10.133 3.729 -20.633 1.00 88.25 123 ALA A CA 1
ATOM 987 C C . ALA A 1 123 ? 8.795 4.436 -20.352 1.00 88.25 123 ALA A C 1
ATOM 989 O O . ALA A 1 123 ? 7.802 4.142 -21.014 1.00 88.25 123 ALA A O 1
ATOM 990 N N . GLY A 1 124 ? 8.762 5.367 -19.390 1.00 90.31 124 GLY A N 1
ATOM 991 C CA . GLY A 1 124 ? 7.533 6.015 -18.935 1.00 90.31 124 GLY A CA 1
ATOM 992 C C . GLY A 1 124 ? 6.571 5.054 -18.235 1.00 90.31 124 GLY A C 1
ATOM 993 O O . GLY A 1 124 ? 5.364 5.276 -18.283 1.00 90.31 124 GLY A O 1
ATOM 994 N N . THR A 1 125 ? 7.089 3.984 -17.628 1.00 93.06 125 THR A N 1
ATOM 995 C CA . THR A 1 125 ? 6.284 2.949 -16.968 1.00 93.06 125 THR A CA 1
ATOM 996 C C . THR A 1 125 ? 6.377 3.081 -15.451 1.00 93.06 125 THR A C 1
ATOM 998 O O . THR A 1 125 ? 7.466 3.264 -14.902 1.00 93.06 125 THR A O 1
ATOM 1001 N N . PHE A 1 126 ? 5.238 2.948 -14.778 1.00 92.44 126 PHE A N 1
ATOM 1002 C CA . PHE A 1 126 ? 5.123 2.946 -13.323 1.00 92.44 126 PHE A CA 1
ATOM 1003 C C . PHE A 1 126 ? 4.147 1.851 -12.897 1.00 92.44 126 PHE A C 1
ATOM 1005 O O . PHE A 1 126 ? 3.069 1.719 -13.476 1.00 92.44 126 PHE A O 1
ATOM 1012 N N 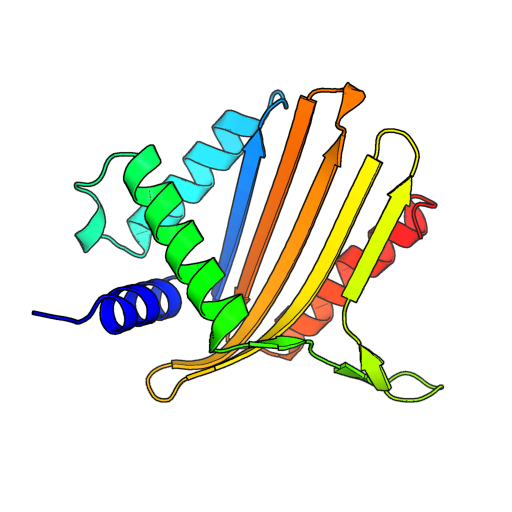. HIS A 1 127 ? 4.516 1.078 -11.887 1.00 93.12 127 HIS A N 1
ATOM 1013 C CA . HIS A 1 127 ? 3.679 0.076 -11.248 1.00 93.12 127 HIS A CA 1
ATOM 1014 C C . HIS A 1 127 ? 3.706 0.314 -9.753 1.00 93.12 127 HIS A C 1
ATOM 1016 O O . HIS A 1 127 ? 4.765 0.523 -9.167 1.00 93.12 127 HIS A O 1
ATOM 1022 N N . TYR A 1 128 ? 2.543 0.235 -9.131 1.00 92.50 128 TYR A N 1
ATOM 1023 C CA . TYR A 1 128 ? 2.422 0.403 -7.705 1.00 92.50 128 TYR A CA 1
ATOM 1024 C C . TYR A 1 128 ? 1.398 -0.549 -7.132 1.00 92.50 128 TYR A C 1
ATOM 1026 O O . TYR A 1 128 ? 0.321 -0.725 -7.693 1.00 92.50 128 TYR A O 1
ATOM 1034 N N . SER A 1 129 ? 1.728 -1.188 -6.019 1.00 94.38 129 SER A N 1
ATOM 1035 C CA . SER A 1 129 ? 0.850 -2.157 -5.386 1.00 94.38 129 SER A CA 1
ATOM 1036 C C . SER A 1 129 ? 0.884 -2.059 -3.873 1.00 94.38 129 SER A C 1
ATOM 1038 O O . SER A 1 129 ? 1.907 -1.731 -3.272 1.00 94.38 129 SER A O 1
ATOM 1040 N N . TYR A 1 130 ? -0.250 -2.393 -3.266 1.00 95.31 130 TYR A N 1
ATOM 1041 C CA . TYR A 1 130 ? -0.442 -2.454 -1.829 1.00 95.31 130 TYR A CA 1
ATOM 1042 C C . TYR A 1 130 ? -1.133 -3.747 -1.433 1.00 95.31 130 TYR A C 1
ATOM 1044 O O . TYR A 1 130 ? -2.185 -4.062 -1.975 1.00 95.31 130 TYR A O 1
ATOM 1052 N N . LEU A 1 131 ? -0.636 -4.425 -0.405 1.00 97.56 131 LEU A N 1
ATOM 1053 C CA . LEU A 1 131 ? -1.395 -5.383 0.393 1.00 97.56 131 LEU A CA 1
ATOM 1054 C C . LEU A 1 131 ? -1.774 -4.713 1.713 1.00 97.56 131 LEU A C 1
ATOM 1056 O O . LEU A 1 131 ? -0.899 -4.356 2.501 1.00 97.56 131 LEU A O 1
ATOM 1060 N N . ILE A 1 132 ? -3.070 -4.616 2.001 1.00 97.62 132 ILE A N 1
ATOM 1061 C CA . ILE A 1 132 ? -3.578 -4.136 3.290 1.00 97.62 132 ILE A CA 1
ATOM 1062 C C . ILE A 1 132 ? -4.139 -5.339 4.050 1.00 97.62 132 ILE A C 1
ATOM 1064 O O . ILE A 1 132 ? -5.072 -5.988 3.584 1.00 97.62 132 ILE A O 1
ATOM 1068 N N . THR A 1 133 ? -3.608 -5.669 5.229 1.00 97.94 133 THR A N 1
ATOM 1069 C CA . THR A 1 133 ? -4.029 -6.867 5.981 1.00 97.94 133 THR A CA 1
ATOM 1070 C C . THR A 1 133 ? -3.928 -6.692 7.493 1.00 97.94 133 THR A C 1
ATOM 1072 O O . THR A 1 133 ? -3.067 -5.985 7.996 1.00 97.94 133 THR A O 1
ATOM 1075 N N . ASN A 1 134 ? -4.789 -7.371 8.250 1.00 97.00 134 ASN A N 1
ATOM 1076 C CA . ASN A 1 134 ? -4.673 -7.494 9.709 1.00 97.00 134 ASN A CA 1
ATOM 1077 C C . ASN A 1 134 ? -3.817 -8.702 10.138 1.00 97.00 134 ASN A C 1
ATOM 1079 O O . ASN A 1 134 ? -3.664 -8.968 11.328 1.00 97.00 134 ASN A O 1
ATOM 1083 N N . ASN A 1 135 ? -3.275 -9.458 9.180 1.00 97.25 135 ASN A N 1
ATOM 1084 C CA . ASN A 1 135 ? -2.467 -10.640 9.436 1.00 97.25 135 ASN A CA 1
ATOM 1085 C C . ASN A 1 135 ? -0.975 -10.323 9.276 1.00 97.25 135 ASN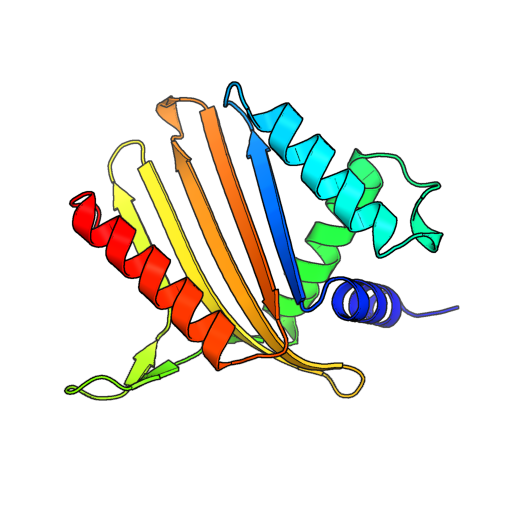 A C 1
ATOM 1087 O O . ASN A 1 135 ? -0.445 -10.312 8.165 1.00 97.25 135 ASN A O 1
ATOM 1091 N N . GLU A 1 136 ? -0.281 -10.143 10.402 1.00 96.56 136 GLU A N 1
ATOM 1092 C CA . GLU A 1 136 ? 1.167 -9.890 10.446 1.00 96.56 136 GLU A CA 1
ATOM 1093 C C . GLU A 1 136 ? 1.970 -10.940 9.663 1.00 96.56 136 GLU A C 1
ATOM 1095 O O . GLU A 1 136 ? 2.912 -10.608 8.945 1.00 96.56 136 GLU A O 1
ATOM 1100 N N . ARG A 1 137 ? 1.595 -12.224 9.761 1.00 96.06 137 ARG A N 1
ATOM 1101 C CA . ARG A 1 137 ? 2.317 -13.304 9.071 1.00 96.06 137 ARG A CA 1
ATOM 1102 C C . ARG A 1 137 ? 2.175 -13.199 7.561 1.00 96.06 137 ARG A C 1
ATOM 1104 O O . ARG A 1 137 ? 3.145 -13.472 6.863 1.00 96.06 137 ARG A O 1
ATOM 1111 N N . GLN A 1 138 ? 0.994 -12.812 7.081 1.00 97.31 138 GLN A N 1
ATOM 1112 C CA . GLN A 1 138 ? 0.756 -12.585 5.659 1.00 97.31 138 GLN A CA 1
ATOM 1113 C C . GLN A 1 138 ? 1.598 -11.407 5.166 1.00 97.31 138 GLN A C 1
ATOM 1115 O O . GLN A 1 138 ? 2.356 -11.575 4.221 1.00 97.31 138 GLN A O 1
ATOM 1120 N N . ALA A 1 139 ? 1.544 -10.264 5.858 1.00 97.44 139 ALA A N 1
ATOM 1121 C CA . ALA A 1 139 ? 2.320 -9.079 5.492 1.00 97.44 139 ALA A CA 1
ATOM 1122 C C . ALA A 1 139 ? 3.835 -9.352 5.487 1.00 97.44 139 ALA A C 1
ATOM 1124 O O . ALA A 1 139 ? 4.552 -8.982 4.560 1.00 97.44 139 ALA A O 1
ATOM 1125 N N . LYS A 1 140 ? 4.324 -10.074 6.500 1.00 96.62 140 LYS A N 1
ATOM 1126 C CA . LYS A 1 140 ? 5.723 -10.495 6.566 1.00 96.62 140 LYS A CA 1
ATOM 1127 C C . LYS A 1 140 ? 6.104 -11.431 5.419 1.00 96.62 140 LYS A C 1
ATOM 1129 O O . LYS A 1 140 ? 7.208 -11.296 4.900 1.00 96.62 140 LYS A O 1
ATOM 1134 N N . SER A 1 141 ? 5.252 -12.404 5.083 1.00 96.56 141 SER A N 1
ATOM 1135 C CA . SER A 1 141 ? 5.518 -13.327 3.972 1.00 96.56 141 SER A CA 1
ATOM 1136 C C . SER A 1 141 ? 5.622 -12.556 2.668 1.00 96.56 141 SER A C 1
ATOM 1138 O O . SER A 1 141 ? 6.655 -12.650 2.020 1.00 96.56 141 SER A O 1
ATOM 1140 N N . GLU A 1 142 ? 4.629 -11.714 2.378 1.00 96.75 142 GLU A N 1
ATOM 1141 C CA . GLU A 1 142 ? 4.567 -10.896 1.165 1.00 96.75 142 GLU A CA 1
ATOM 1142 C C . GLU A 1 142 ? 5.848 -10.076 0.975 1.00 96.75 142 GLU A C 1
ATOM 1144 O O . GLU A 1 142 ? 6.533 -10.187 -0.037 1.00 96.75 142 GLU A O 1
ATOM 1149 N N . PHE A 1 143 ? 6.255 -9.331 2.007 1.00 96.88 143 PHE A N 1
ATOM 1150 C CA . PHE A 1 143 ? 7.484 -8.541 1.963 1.00 96.88 143 PHE A CA 1
ATOM 1151 C C . PHE A 1 143 ? 8.735 -9.395 1.702 1.00 96.88 143 PHE A C 1
ATOM 1153 O O . PHE A 1 143 ? 9.629 -8.998 0.953 1.00 96.88 143 PHE A O 1
ATOM 1160 N N . LEU A 1 144 ? 8.841 -10.561 2.346 1.00 95.19 144 LEU A N 1
ATOM 1161 C CA . LEU A 1 144 ? 9.994 -11.445 2.175 1.00 95.19 144 LEU A CA 1
ATOM 1162 C C . LEU A 1 144 ? 10.004 -12.139 0.811 1.00 95.19 144 LEU A C 1
ATOM 1164 O O . LEU A 1 144 ? 11.091 -12.412 0.299 1.00 95.19 144 LEU A O 1
ATOM 1168 N N . ASP A 1 145 ? 8.833 -12.418 0.246 1.00 95.31 145 ASP A N 1
ATOM 1169 C CA . ASP A 1 145 ? 8.677 -12.995 -1.082 1.00 95.31 145 ASP A CA 1
ATOM 1170 C C . ASP A 1 145 ? 9.087 -11.971 -2.152 1.00 95.31 145 ASP A C 1
ATOM 1172 O O . ASP A 1 145 ? 10.009 -12.265 -2.914 1.00 95.31 145 ASP A O 1
ATOM 1176 N N . ILE A 1 146 ? 8.581 -10.731 -2.101 1.00 93.56 146 ILE A N 1
ATOM 1177 C CA . ILE A 1 146 ? 9.015 -9.639 -2.999 1.00 93.56 146 ILE A CA 1
ATOM 1178 C C . ILE A 1 146 ? 10.529 -9.411 -2.875 1.00 93.56 146 ILE A C 1
ATOM 1180 O O . ILE A 1 146 ? 11.262 -9.370 -3.864 1.00 93.56 146 ILE A O 1
ATOM 1184 N N . LYS A 1 147 ? 11.049 -9.343 -1.642 1.00 91.38 147 LYS A N 1
ATOM 1185 C CA . LYS A 1 147 ? 12.492 -9.223 -1.391 1.00 91.38 147 LYS A CA 1
ATOM 1186 C C . LYS A 1 147 ? 13.304 -10.337 -2.055 1.00 91.38 147 LYS A C 1
ATOM 1188 O O . LYS A 1 147 ? 14.435 -10.099 -2.483 1.00 91.38 147 LYS A O 1
ATOM 1193 N N . ARG A 1 148 ? 12.797 -11.571 -2.035 1.00 91.75 148 ARG A N 1
ATOM 1194 C CA . ARG A 1 148 ? 13.467 -12.724 -2.645 1.00 91.75 148 ARG A CA 1
ATOM 1195 C C . ARG A 1 148 ? 13.466 -12.587 -4.163 1.00 91.75 148 ARG A C 1
ATOM 1197 O O . ARG A 1 148 ? 14.522 -12.768 -4.758 1.00 91.75 148 ARG A O 1
ATOM 1204 N N . GLU A 1 149 ? 12.345 -12.201 -4.758 1.00 90.00 149 GLU A N 1
ATOM 1205 C CA . GLU A 1 149 ? 12.233 -11.992 -6.205 1.00 90.00 149 GLU A CA 1
ATOM 1206 C C . GLU A 1 149 ? 13.194 -10.914 -6.710 1.00 90.00 149 GLU A C 1
ATOM 1208 O O . GLU A 1 149 ? 13.883 -11.119 -7.708 1.00 90.00 149 GLU A O 1
ATOM 1213 N N . LEU A 1 150 ? 13.328 -9.800 -5.984 1.00 87.75 150 LEU A N 1
ATOM 1214 C CA . LEU A 1 150 ? 14.300 -8.759 -6.328 1.00 87.75 150 LEU A CA 1
ATOM 1215 C C . LEU A 1 150 ? 15.744 -9.274 -6.302 1.00 87.75 150 LEU A C 1
ATOM 1217 O O . LEU A 1 150 ? 16.551 -8.917 -7.158 1.00 87.75 150 LEU A O 1
ATOM 1221 N N . ARG A 1 151 ? 16.079 -10.157 -5.360 1.00 83.81 151 ARG A N 1
ATOM 1222 C CA . ARG A 1 151 ? 17.404 -10.792 -5.325 1.00 83.81 151 ARG A CA 1
ATOM 1223 C C . ARG A 1 151 ? 17.627 -11.748 -6.487 1.00 83.81 151 ARG A C 1
ATOM 1225 O O . ARG A 1 151 ? 18.706 -11.772 -7.059 1.00 83.81 151 ARG A O 1
ATOM 1232 N N . GLU A 1 152 ? 16.617 -12.539 -6.835 1.00 84.38 152 GLU A N 1
ATOM 1233 C CA . GLU A 1 152 ? 16.694 -13.511 -7.934 1.00 84.38 152 GLU A CA 1
ATOM 1234 C C . GLU A 1 152 ? 16.815 -12.842 -9.307 1.00 84.38 152 GLU A C 1
ATOM 1236 O O . GLU A 1 152 ? 17.418 -13.409 -10.214 1.00 84.38 152 GLU A O 1
ATOM 1241 N N . ARG A 1 153 ? 16.298 -11.618 -9.455 1.00 78.06 153 ARG A N 1
ATOM 1242 C CA . ARG A 1 153 ? 16.473 -10.788 -10.656 1.00 78.06 153 ARG A CA 1
ATOM 1243 C C . ARG A 1 153 ? 17.840 -10.084 -10.717 1.00 78.06 153 ARG A C 1
ATOM 1245 O O . ARG A 1 153 ? 18.040 -9.234 -11.580 1.00 78.06 153 ARG A O 1
ATOM 1252 N N . ASP A 1 154 ? 18.758 -10.395 -9.797 1.00 71.12 154 ASP A N 1
ATOM 1253 C CA . ASP A 1 154 ? 20.025 -9.683 -9.581 1.00 71.12 154 ASP A CA 1
ATOM 1254 C C . ASP A 1 154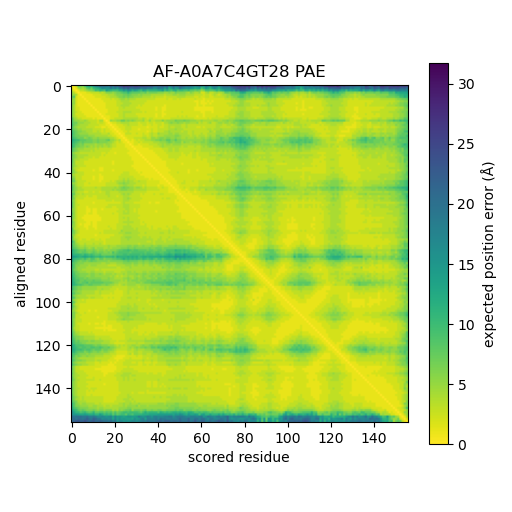 ? 19.824 -8.170 -9.381 1.00 71.12 154 ASP A C 1
ATOM 1256 O O . ASP A 1 154 ? 20.679 -7.362 -9.757 1.00 71.12 1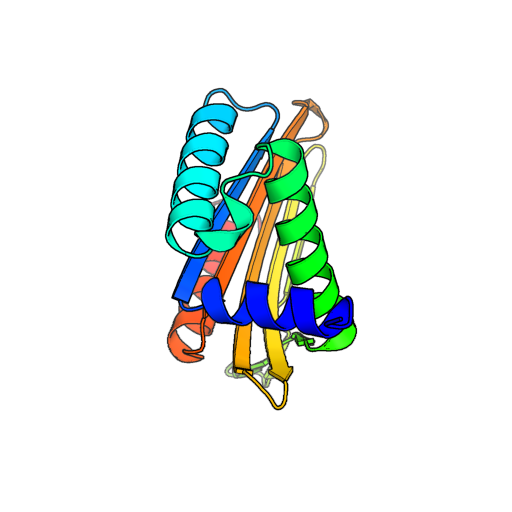54 ASP A O 1
ATOM 1260 N N . ILE A 1 155 ? 18.683 -7.761 -8.810 1.00 64.75 155 ILE A N 1
ATOM 1261 C CA . ILE A 1 155 ? 18.321 -6.362 -8.547 1.00 64.75 155 ILE A CA 1
ATOM 1262 C C . ILE A 1 155 ? 18.816 -5.930 -7.151 1.00 64.75 155 ILE A C 1
ATOM 1264 O O . ILE A 1 155 ? 19.260 -4.788 -6.996 1.00 64.75 155 ILE A O 1
ATOM 1268 N N . VAL A 1 156 ? 18.868 -6.853 -6.178 1.00 54.28 156 VAL A N 1
ATOM 1269 C CA . VAL A 1 156 ? 19.308 -6.628 -4.777 1.00 54.28 156 VAL A CA 1
ATOM 1270 C C . VAL A 1 156 ? 20.256 -7.709 -4.272 1.00 54.28 156 VAL A C 1
ATOM 1272 O O . VAL A 1 156 ? 20.066 -8.881 -4.649 1.00 54.28 156 VAL A O 1
#

Sequence (156 aa):
MATEEEKYVNILKKLISSSYAFSTGSPDSRDIEENTLAEIRSRLPELKHLDDDELSSLVEDAINYATSKLCTLAEYNTRWGPRKAYIDVERPGYLHEVGWMKCQHPAIGEFHIVFSEESFPDAGTFHYSYLITNNERQAKSEFLDIKRELRERDIV

Mean predicted aligned error: 4.06 Å

Foldseek 3Di:
DDDLLSVLVLLLLLQAPDKAKAKDLDPCRVVSLVVRQVVSCVSCVVCVPDDSVRSVVSNVVSVVCFCVPFKDFDWDQDPVGIDTLWDWFDDVQKTKIWTKIWGADPVRGIKIKIKIWIGRVVSVIIMIMIHIYNDPVVSVVVSVVVVVVCVVVVRD

pLDDT: mean 92.56, std 6.77, range [50.91, 98.38]

Solvent-accessible surface area (backbone atoms only — not comparable to full-atom values): 8356 Å² total; per-residue (Å²): 130,81,51,72,67,56,51,29,52,55,50,51,62,50,52,46,73,41,72,43,44,44,42,41,67,51,98,57,17,63,63,42,37,54,52,33,52,52,52,50,37,72,56,38,62,89,54,61,84,49,53,73,66,61,47,49,53,54,52,50,51,29,49,53,47,37,60,74,73,36,36,45,80,27,71,45,80,50,102,87,45,77,38,71,40,63,48,78,40,84,51,94,60,35,40,38,41,37,38,28,30,40,28,55,42,95,94,74,42,65,34,31,42,27,40,40,38,40,35,26,70,83,70,56,26,40,39,38,35,37,39,29,28,70,46,66,68,56,46,53,46,53,50,54,51,56,55,47,53,37,35,77,68,73,68,94

Nearest PDB structures (foldseek):
  4rth-assembly2_B  TM=4.800E-01  e=1.736E-01  Zea mays
  3lyd-assembly1_A  TM=4.699E-01  e=5.448E-01  Jonesia denitrificans DSM 20603
  1nrf-assembly1_A  TM=3.619E-01  e=4.830E-01  Bacillus licheniformis
  4rth-assembly1_A  TM=4.468E-01  e=8.817E-01  Zea mays
  6o9s-assembly1_A  TM=2.807E-01  e=2.646E-01  Staphylococcus aureus